Protein AF-A0A510IWL0-F1 (afdb_monomer)

Sequence (111 aa):
MALNATSLQVLNEPGRPASRKSYAYCFRGGPPGKEAIPYEYNASDHKNFVNDWFVGFKGTLNCDADPFFELLFEQTAVNPNHCNAHTRRKLEPIARAAQGGWTGKTGNAVL

Nearest PDB structures (foldseek):
  8omo-assembly1_A  TM=4.772E-01  e=6.348E-02  Homo sapiens
  8omq-assembly1_A  TM=5.693E-01  e=2.693E-01  Homo sapiens
  1ul7-assembly1_A  TM=3.060E-01  e=1.587E+00  Mus musculus
  7l20-assembly1_w  TM=3.078E-01  e=6.735E+00  Homo sapiens

Radius of gyration: 16.97 Å; Cα contacts (8 Å, |Δi|>4): 141; chains: 1; bounding box: 44×43×39 Å

Solvent-ac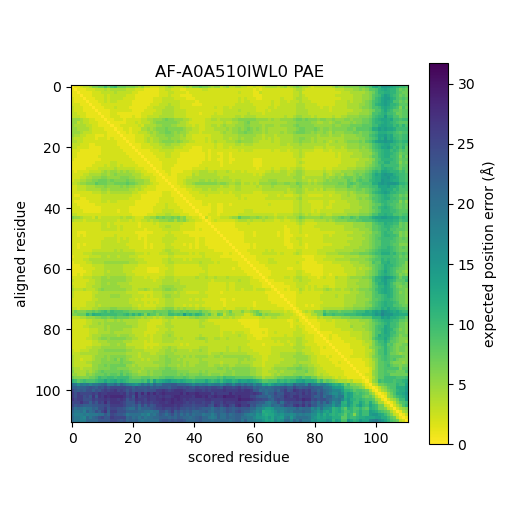cessible surface area (backbone atoms only — not comparable to full-atom values): 6646 Å² total; per-residue (Å²): 73,36,45,49,80,42,81,38,73,47,78,84,43,90,97,49,65,46,87,50,66,26,38,39,36,42,38,40,38,68,58,93,95,55,65,46,73,56,73,49,76,44,74,69,62,64,56,60,51,54,38,58,72,48,66,89,56,74,46,55,37,36,23,69,50,53,74,75,51,49,74,47,52,72,38,88,47,37,41,86,38,70,36,64,69,56,46,44,67,56,46,49,60,51,55,60,63,41,73,82,50,86,79,86,73,84,74,92,68,81,88

Mean predicted aligned error: 5.71 Å

Secondary structure (DSSP, 8-state):
-EEEEEEEE-TTBTTB-TTSEEEEEEEEB-STT--B--EEEESS-HHHHHHHHTTT--EEEEE---GGGHHHHTSTTEEEEE-HHHHHHHHHHHHHHHTT---SPPP----

Foldseek 3Di:
DEKEKDWDQDCDDPPDHSVQIWIKMWDWDDDPPGIDTDIDTGRDDQLVVVLVVCVPPADEYEYAPPCSPVSNVVPVRYHYDHHVVNLCVQCVVVVVVCVVPCPVDDDDDDD

pLDDT: mean 89.52, std 12.25, range [49.38, 98.0]

Structure (mmCIF, N/CA/C/O backbone):
data_AF-A0A510IWL0-F1
#
_entry.id   AF-A0A510IWL0-F1
#
loop_
_atom_site.group_PDB
_atom_site.id
_atom_site.type_symbol
_atom_site.label_atom_id
_atom_site.label_alt_id
_atom_site.label_comp_id
_atom_site.label_asym_id
_atom_site.label_entity_id
_atom_site.label_seq_id
_atom_site.pdbx_PDB_ins_code
_atom_site.Cartn_x
_atom_site.Cartn_y
_atom_site.Cartn_z
_atom_site.occupancy
_atom_site.B_iso_or_equiv
_atom_site.auth_seq_id
_atom_site.auth_comp_id
_atom_site.auth_asym_id
_atom_site.auth_atom_id
_atom_site.pdbx_PDB_model_num
ATOM 1 N N . MET A 1 1 ? -3.507 4.591 10.647 1.00 93.12 1 MET A N 1
ATOM 2 C CA . MET A 1 1 ? -2.955 3.302 10.169 1.00 93.12 1 MET A CA 1
ATOM 3 C C . MET A 1 1 ? -1.775 3.571 9.244 1.00 93.12 1 MET A C 1
ATOM 5 O O . MET A 1 1 ? -1.660 4.701 8.786 1.00 93.12 1 MET A O 1
ATOM 9 N N . ALA A 1 2 ? -0.900 2.602 8.975 1.00 96.44 2 ALA A N 1
ATOM 10 C CA . ALA A 1 2 ? 0.177 2.738 7.993 1.00 96.44 2 ALA A CA 1
ATOM 11 C C . ALA A 1 2 ? 0.178 1.583 6.983 1.00 96.44 2 ALA A C 1
ATOM 13 O O . ALA A 1 2 ? -0.174 0.461 7.344 1.00 96.44 2 ALA A O 1
ATOM 14 N N . LEU A 1 3 ? 0.598 1.873 5.752 1.00 96.69 3 LEU A N 1
ATOM 15 C CA . LEU A 1 3 ? 0.763 0.915 4.660 1.00 96.69 3 LEU A CA 1
ATOM 16 C C . LEU A 1 3 ? 2.100 1.160 3.960 1.00 96.69 3 LEU A C 1
ATOM 18 O O . LEU A 1 3 ? 2.405 2.286 3.569 1.00 96.69 3 LEU A O 1
ATOM 22 N N . ASN A 1 4 ? 2.874 0.098 3.765 1.00 96.81 4 ASN A N 1
ATOM 23 C CA . ASN A 1 4 ? 4.054 0.104 2.910 1.00 96.81 4 ASN A CA 1
ATOM 24 C C . ASN A 1 4 ? 3.945 -1.015 1.873 1.00 96.81 4 ASN A C 1
ATOM 26 O O . ASN A 1 4 ? 3.719 -2.171 2.230 1.00 96.81 4 ASN A O 1
ATOM 30 N N . ALA A 1 5 ? 4.148 -0.669 0.607 1.00 95.56 5 ALA A N 1
ATOM 31 C CA . ALA A 1 5 ? 4.093 -1.595 -0.511 1.00 95.56 5 ALA A CA 1
ATOM 32 C C . ALA A 1 5 ? 5.510 -1.885 -1.025 1.00 95.56 5 ALA A C 1
ATOM 34 O O . ALA A 1 5 ? 6.304 -0.969 -1.237 1.00 95.56 5 ALA A O 1
ATOM 35 N N . THR A 1 6 ? 5.825 -3.159 -1.241 1.00 95.25 6 THR A N 1
ATOM 36 C CA . THR A 1 6 ? 7.114 -3.603 -1.779 1.00 95.25 6 THR A CA 1
ATOM 37 C C . THR A 1 6 ? 6.860 -4.432 -3.027 1.00 95.25 6 THR A C 1
ATOM 39 O O . THR A 1 6 ? 6.168 -5.448 -2.963 1.00 95.25 6 THR A O 1
ATOM 42 N N . SER A 1 7 ? 7.431 -4.021 -4.160 1.00 95.50 7 SER A N 1
ATOM 43 C CA . SER A 1 7 ? 7.365 -4.830 -5.378 1.00 95.50 7 SER A CA 1
ATOM 44 C C . SER A 1 7 ? 8.311 -6.030 -5.288 1.00 95.50 7 SER A C 1
ATOM 46 O O . SER A 1 7 ? 9.422 -5.941 -4.766 1.00 95.50 7 SER A O 1
ATOM 48 N N . LEU A 1 8 ? 7.861 -7.162 -5.813 1.00 96.56 8 LEU A N 1
ATOM 49 C CA . LEU A 1 8 ? 8.566 -8.433 -5.849 1.00 96.56 8 LEU A CA 1
ATOM 50 C C . LEU A 1 8 ? 8.635 -8.937 -7.287 1.00 96.56 8 LEU A C 1
ATOM 52 O O . LEU A 1 8 ? 7.719 -8.736 -8.086 1.00 96.56 8 LEU A O 1
ATOM 56 N N . GLN A 1 9 ? 9.728 -9.622 -7.610 1.00 96.94 9 GLN A N 1
ATOM 57 C CA . GLN A 1 9 ? 9.811 -10.462 -8.795 1.00 96.94 9 GLN A CA 1
ATOM 58 C C . GLN A 1 9 ? 9.694 -11.914 -8.353 1.00 96.94 9 GLN A C 1
ATOM 60 O O . GLN A 1 9 ? 10.606 -12.445 -7.723 1.00 96.94 9 GLN A O 1
ATOM 65 N N . VAL A 1 10 ? 8.571 -12.545 -8.674 1.00 96.88 10 VAL A N 1
ATOM 66 C CA . VAL A 1 10 ? 8.339 -13.949 -8.343 1.00 96.88 10 VAL A CA 1
ATOM 67 C C . VAL A 1 10 ? 8.710 -14.787 -9.559 1.00 96.88 10 VAL A C 1
ATOM 69 O O . VAL A 1 10 ? 8.145 -14.616 -10.635 1.00 96.88 10 VAL A O 1
ATOM 72 N N . LEU A 1 11 ? 9.703 -15.666 -9.406 1.00 97.62 11 LEU A N 1
ATOM 73 C CA . LEU A 1 11 ? 10.264 -16.418 -10.535 1.00 97.62 11 LEU A CA 1
ATOM 74 C C . LEU A 1 11 ? 9.347 -17.542 -11.035 1.00 97.62 11 LEU A C 1
ATOM 76 O O . LEU A 1 11 ? 9.411 -17.888 -12.210 1.00 97.62 11 LEU A O 1
ATOM 80 N N . ASN A 1 12 ? 8.512 -18.106 -10.159 1.00 96.00 12 ASN A N 1
ATOM 81 C CA . ASN A 1 12 ? 7.655 -19.251 -10.469 1.00 96.00 12 ASN A CA 1
ATOM 82 C C . ASN A 1 12 ? 6.227 -19.039 -9.948 1.00 96.00 12 ASN A C 1
ATOM 84 O O . ASN A 1 12 ? 5.755 -19.744 -9.059 1.00 96.00 12 ASN A O 1
ATOM 88 N N . GLU A 1 13 ? 5.567 -18.005 -10.459 1.00 96.31 13 GLU A N 1
ATOM 89 C CA . GLU A 1 13 ? 4.182 -17.703 -10.112 1.00 96.31 13 GLU A CA 1
ATOM 90 C C . GLU A 1 13 ? 3.222 -18.453 -11.061 1.00 96.31 13 GLU A C 1
ATOM 92 O O . GLU A 1 13 ? 3.387 -18.363 -12.283 1.00 96.31 13 GLU A O 1
ATOM 97 N N . PRO A 1 14 ? 2.230 -19.211 -10.553 1.00 94.94 14 PRO A N 1
ATOM 98 C CA . PRO A 1 14 ? 1.346 -20.005 -11.403 1.00 94.94 14 PRO A CA 1
ATOM 99 C C . PRO A 1 14 ? 0.636 -19.163 -12.470 1.00 94.94 14 PRO A C 1
ATOM 101 O O . PRO A 1 14 ? -0.035 -18.181 -12.163 1.00 94.94 14 PRO A O 1
ATOM 104 N N . GLY A 1 15 ? 0.778 -19.558 -13.738 1.00 94.88 15 GLY A N 1
ATOM 105 C CA . GLY A 1 15 ? 0.109 -18.899 -14.864 1.00 94.88 15 GLY A CA 1
ATOM 106 C C . GLY A 1 15 ? 0.595 -17.477 -15.173 1.00 94.88 15 GLY A C 1
ATOM 107 O O . GLY A 1 15 ? -0.069 -16.771 -15.933 1.00 94.88 15 GLY A O 1
ATOM 108 N N . ARG A 1 16 ? 1.731 -17.031 -14.614 1.00 95.75 16 ARG A N 1
ATOM 109 C CA . ARG A 1 16 ? 2.191 -15.642 -14.747 1.00 95.75 16 ARG A CA 1
ATOM 110 C C . ARG A 1 16 ? 3.707 -15.566 -15.004 1.00 95.75 16 ARG A C 1
ATOM 112 O O . ARG A 1 16 ? 4.481 -16.236 -14.328 1.00 95.75 16 ARG A O 1
ATOM 119 N N . PRO A 1 17 ? 4.170 -14.780 -15.999 1.00 96.06 17 PRO A N 1
ATOM 120 C CA . PRO A 1 17 ? 5.590 -14.729 -16.340 1.00 96.06 17 PRO A CA 1
ATOM 121 C C . PRO A 1 17 ? 6.400 -13.966 -15.286 1.00 96.06 17 PRO A C 1
ATOM 123 O O . PRO A 1 17 ? 5.965 -12.923 -14.797 1.00 96.06 17 PRO A O 1
ATOM 126 N N . ALA A 1 18 ? 7.635 -14.416 -15.041 1.00 96.44 18 ALA A N 1
ATOM 127 C CA . ALA A 1 18 ? 8.557 -13.839 -14.056 1.00 96.44 18 ALA A CA 1
ATOM 128 C C . ALA A 1 18 ? 8.963 -12.375 -14.321 1.00 96.44 18 ALA A C 1
ATOM 130 O O . ALA A 1 18 ? 9.607 -11.752 -13.482 1.00 96.44 18 ALA A O 1
ATOM 131 N N . SER A 1 19 ? 8.645 -11.818 -15.493 1.00 95.56 19 SER A N 1
ATOM 132 C CA . SER A 1 19 ? 8.863 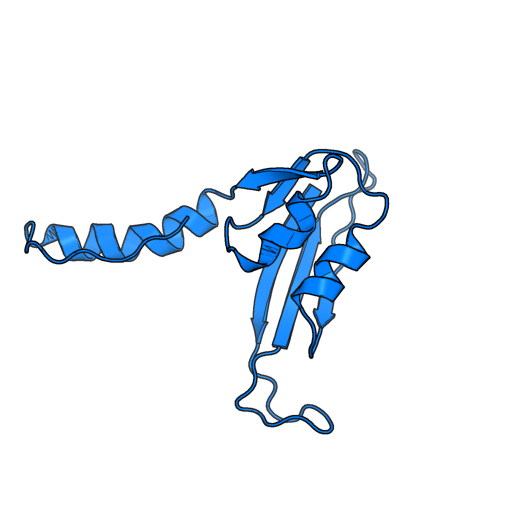-10.401 -15.803 1.00 95.56 19 SER A CA 1
ATOM 133 C C . SER A 1 19 ? 7.820 -9.483 -15.159 1.00 95.56 19 SER A C 1
ATOM 135 O O . SER A 1 19 ? 8.086 -8.293 -14.983 1.00 95.56 19 SER A O 1
ATOM 137 N N . ARG A 1 20 ? 6.643 -10.008 -14.790 1.00 95.62 20 ARG A N 1
ATOM 138 C CA . ARG A 1 20 ? 5.610 -9.228 -14.105 1.00 95.62 20 ARG A CA 1
ATOM 139 C C . ARG A 1 20 ? 5.955 -9.064 -12.627 1.00 95.62 20 ARG A C 1
ATOM 141 O O . ARG A 1 20 ? 6.427 -9.987 -11.972 1.00 95.62 20 ARG A O 1
ATOM 148 N N . LYS A 1 21 ? 5.708 -7.863 -12.105 1.00 96.06 21 LYS A N 1
ATOM 149 C CA . LYS A 1 21 ? 5.912 -7.542 -10.689 1.00 96.06 21 LYS A CA 1
ATOM 150 C C . LYS A 1 21 ? 4.678 -7.909 -9.879 1.00 96.06 21 LYS A C 1
ATOM 152 O O . LYS A 1 21 ? 3.562 -7.695 -10.339 1.00 96.06 21 LYS A O 1
ATOM 157 N N . SER A 1 22 ? 4.894 -8.454 -8.696 1.00 96.94 22 SER A N 1
ATOM 158 C CA . SER A 1 22 ? 3.870 -8.709 -7.675 1.00 96.94 22 SER A CA 1
ATOM 159 C C . SER A 1 22 ? 4.133 -7.785 -6.495 1.00 96.94 22 SER A C 1
ATOM 161 O O . SER A 1 22 ? 5.191 -7.158 -6.440 1.00 96.94 22 SER A O 1
ATOM 163 N N . TYR A 1 23 ? 3.198 -7.668 -5.560 1.00 97.56 23 TYR A N 1
ATOM 164 C CA . TYR A 1 23 ? 3.356 -6.772 -4.419 1.00 97.56 23 TYR A CA 1
ATOM 165 C C . TYR A 1 23 ? 3.165 -7.531 -3.110 1.00 97.56 23 TYR A C 1
ATOM 167 O O . TYR A 1 23 ? 2.271 -8.367 -2.985 1.00 97.56 23 TYR A O 1
ATOM 175 N N . ALA A 1 24 ? 4.017 -7.220 -2.137 1.00 97.88 24 ALA A N 1
ATOM 176 C CA . ALA A 1 24 ? 3.784 -7.524 -0.736 1.00 97.88 24 ALA A CA 1
ATOM 177 C C . ALA A 1 24 ? 3.471 -6.223 0.003 1.00 97.88 24 ALA A C 1
ATOM 179 O O . ALA A 1 24 ? 4.177 -5.220 -0.146 1.00 97.88 24 ALA A O 1
ATOM 180 N N . TYR A 1 25 ? 2.420 -6.252 0.806 1.00 97.88 25 TYR A N 1
ATOM 181 C CA . TYR A 1 25 ? 1.939 -5.125 1.584 1.00 97.88 25 TYR A CA 1
ATOM 182 C C . TYR A 1 25 ? 2.151 -5.413 3.059 1.00 97.88 25 TYR A C 1
ATOM 184 O O . TYR A 1 25 ? 1.776 -6.470 3.554 1.00 97.88 25 TYR A O 1
ATOM 192 N N . CYS A 1 26 ? 2.752 -4.459 3.757 1.00 98.00 26 CYS A N 1
ATOM 193 C CA . CYS A 1 26 ? 2.808 -4.442 5.209 1.00 98.00 26 CYS A CA 1
ATOM 194 C C . CYS A 1 26 ? 1.834 -3.374 5.689 1.00 98.00 26 CYS A C 1
ATOM 196 O O . CYS A 1 26 ? 2.028 -2.186 5.405 1.00 98.00 26 CYS A O 1
ATOM 198 N N . PHE A 1 27 ? 0.800 -3.798 6.408 1.00 97.19 27 PHE A N 1
ATOM 199 C CA . PHE A 1 27 ? -0.101 -2.884 7.093 1.00 97.19 27 PHE A CA 1
ATOM 200 C C . PHE A 1 27 ? 0.267 -2.853 8.566 1.00 97.19 27 PHE A C 1
ATOM 202 O O . PHE A 1 27 ? 0.664 -3.859 9.142 1.00 97.19 27 PHE A O 1
ATOM 209 N N . ARG A 1 28 ? 0.115 -1.698 9.203 1.00 96.31 28 ARG A N 1
ATOM 210 C CA . ARG A 1 28 ? 0.242 -1.563 10.653 1.00 96.31 28 ARG A CA 1
ATOM 211 C C . ARG A 1 28 ? -0.916 -0.741 11.182 1.00 96.31 28 ARG A C 1
ATOM 213 O O . ARG A 1 28 ? -1.061 0.434 10.834 1.00 96.31 28 ARG A O 1
ATOM 220 N N . GLY A 1 29 ? -1.715 -1.350 12.045 1.00 94.81 29 GLY A N 1
ATOM 221 C CA . GLY A 1 29 ? -2.933 -0.757 12.587 1.00 94.81 29 GLY A CA 1
ATOM 222 C C . GLY A 1 29 ? -3.372 -1.428 13.877 1.00 94.81 29 GLY A C 1
ATOM 223 O O . GLY A 1 29 ? -2.580 -2.117 14.508 1.00 94.81 29 GLY A O 1
ATOM 224 N N . GLY A 1 30 ? -4.634 -1.226 14.246 1.00 92.69 30 GLY A N 1
ATOM 225 C CA . GLY A 1 30 ? -5.203 -1.680 15.516 1.00 92.69 30 GLY A CA 1
ATOM 226 C C . GLY A 1 30 ? -5.253 -0.566 16.571 1.00 92.69 30 GLY A C 1
ATOM 227 O O . GLY A 1 30 ? -4.552 0.442 16.440 1.00 92.69 30 GLY A O 1
ATOM 228 N N . PRO A 1 31 ? -6.128 -0.695 17.583 1.00 92.50 31 PRO A N 1
ATOM 229 C CA . PRO A 1 31 ? -6.199 0.263 18.677 1.00 92.50 31 PRO A CA 1
ATOM 230 C C . PRO A 1 31 ? -4.964 0.147 19.590 1.00 92.50 31 PRO A C 1
ATOM 232 O O . PRO A 1 31 ? -4.282 -0.881 19.557 1.00 92.50 31 PRO A O 1
ATOM 235 N N . PRO A 1 32 ? -4.685 1.167 20.424 1.00 92.56 32 PRO A N 1
ATOM 236 C CA . PRO A 1 32 ? -3.551 1.146 21.344 1.00 92.56 32 PRO A CA 1
ATOM 237 C C . PRO A 1 32 ? -3.508 -0.130 22.195 1.00 92.56 32 PRO A C 1
ATOM 239 O O . PRO A 1 32 ? -4.505 -0.497 22.820 1.00 92.56 32 PRO A O 1
ATOM 242 N N . GLY A 1 33 ? -2.362 -0.811 22.203 1.00 96.00 33 GLY A N 1
ATOM 243 C CA . GLY A 1 33 ? -2.155 -2.065 22.935 1.00 96.00 33 GLY A CA 1
ATOM 244 C C . GLY A 1 33 ? -2.763 -3.312 22.278 1.00 96.00 33 GLY A C 1
ATOM 245 O O . GLY A 1 33 ? -2.719 -4.392 22.868 1.00 96.00 33 GLY A O 1
ATOM 246 N N . LYS A 1 34 ? -3.349 -3.186 21.082 1.00 96.25 34 LYS A N 1
ATOM 247 C CA . LYS A 1 34 ? -3.826 -4.302 20.245 1.00 96.25 34 LYS A CA 1
ATOM 248 C C . LYS A 1 34 ? -3.396 -4.110 18.793 1.00 96.25 34 LYS A C 1
ATOM 250 O O . LYS A 1 34 ? -4.162 -4.367 17.861 1.00 96.25 34 LYS A O 1
ATOM 255 N N . GLU A 1 35 ? -2.193 -3.588 18.602 1.00 95.75 35 GLU A N 1
ATOM 256 C CA . GLU A 1 35 ? -1.641 -3.354 17.282 1.00 95.75 35 GLU A CA 1
ATOM 257 C C . GLU A 1 35 ? -1.369 -4.680 16.561 1.00 95.75 35 GLU A C 1
ATOM 259 O O . GLU A 1 35 ? -0.860 -5.637 17.143 1.00 95.75 35 GLU A O 1
ATOM 264 N N . ALA A 1 36 ? -1.668 -4.716 15.266 1.00 97.06 36 ALA A N 1
ATOM 265 C CA . ALA A 1 36 ? -1.374 -5.835 14.383 1.00 97.06 36 ALA A CA 1
ATOM 266 C C . ALA A 1 36 ? -0.547 -5.363 13.185 1.00 97.06 36 ALA A C 1
ATOM 268 O O . ALA A 1 36 ? -0.668 -4.217 12.732 1.00 97.06 36 ALA A O 1
ATOM 269 N N . ILE A 1 37 ? 0.288 -6.271 12.675 1.00 97.75 37 ILE A N 1
ATOM 270 C CA . ILE A 1 37 ? 1.114 -6.050 11.487 1.00 97.75 37 ILE A CA 1
ATOM 271 C C . ILE A 1 37 ? 0.853 -7.179 10.480 1.00 97.75 37 ILE A C 1
ATOM 273 O O . ILE A 1 37 ? 1.662 -8.105 10.383 1.00 97.75 37 ILE A O 1
ATOM 277 N N . PRO A 1 38 ? -0.303 -7.184 9.792 1.00 97.44 38 PRO A N 1
ATOM 278 C CA . PRO A 1 38 ? -0.560 -8.180 8.769 1.00 97.44 38 PRO A CA 1
ATOM 279 C C . PRO A 1 38 ? 0.294 -7.907 7.528 1.00 97.44 38 PRO A C 1
ATOM 281 O O . PRO A 1 38 ? 0.524 -6.759 7.127 1.00 97.44 38 PRO A O 1
ATOM 284 N N . TYR A 1 39 ? 0.741 -9.002 6.923 1.00 97.81 39 TYR A N 1
ATOM 285 C CA . TYR A 1 39 ? 1.407 -9.011 5.634 1.00 97.81 39 TYR A CA 1
ATOM 286 C C . TYR A 1 39 ? 0.488 -9.680 4.631 1.00 97.81 39 TYR A C 1
ATOM 288 O O . TYR A 1 39 ? 0.079 -10.817 4.844 1.00 97.81 39 TYR A O 1
ATOM 296 N N . GLU A 1 40 ? 0.215 -8.990 3.533 1.00 97.88 40 GLU A N 1
ATOM 297 C CA . GLU A 1 40 ? -0.564 -9.543 2.433 1.00 97.88 40 GLU A CA 1
ATOM 298 C C . GLU A 1 40 ? 0.271 -9.584 1.168 1.00 97.88 40 GLU A C 1
ATOM 300 O O . GLU A 1 40 ? 1.109 -8.715 0.916 1.00 97.88 40 GLU A O 1
ATOM 305 N N . TYR A 1 41 ? 0.009 -10.586 0.344 1.00 97.25 41 TYR A N 1
ATOM 306 C CA . TYR A 1 41 ? 0.608 -10.714 -0.970 1.00 97.25 41 TYR A CA 1
ATOM 307 C C . TYR A 1 41 ? -0.483 -10.644 -2.028 1.00 97.25 41 TYR A C 1
ATOM 309 O O . TYR A 1 41 ? -1.531 -11.276 -1.913 1.00 97.25 41 TYR A O 1
ATOM 317 N N . ASN A 1 42 ? -0.204 -9.906 -3.093 1.00 97.00 42 ASN A N 1
ATOM 318 C CA . ASN A 1 42 ? -1.073 -9.844 -4.246 1.00 97.00 42 ASN A CA 1
ATOM 319 C C . ASN A 1 42 ? -0.232 -9.981 -5.519 1.00 97.00 42 ASN A C 1
ATOM 321 O O . ASN A 1 42 ? 0.665 -9.182 -5.809 1.00 97.00 42 ASN A O 1
ATOM 325 N N . ALA A 1 43 ? -0.546 -11.023 -6.282 1.00 96.31 43 ALA A N 1
ATOM 326 C CA . ALA A 1 43 ? 0.032 -11.278 -7.590 1.00 96.31 43 ALA A CA 1
ATOM 327 C C . ALA A 1 43 ? -0.460 -10.265 -8.633 1.00 96.31 43 ALA A C 1
ATOM 329 O O . ALA A 1 43 ? 0.282 -9.874 -9.527 1.00 96.31 43 ALA A O 1
ATOM 330 N N . SER A 1 44 ? -1.713 -9.825 -8.553 1.00 92.06 44 SER A N 1
ATOM 331 C CA . SER A 1 44 ? -2.365 -9.059 -9.616 1.00 92.06 44 SER A CA 1
ATOM 332 C C . SER A 1 44 ? -3.541 -8.233 -9.116 1.00 92.06 44 SER A C 1
ATOM 334 O O . SER A 1 44 ? -4.211 -8.620 -8.166 1.00 92.06 44 SER A O 1
ATOM 336 N N . ASP A 1 45 ? -3.858 -7.178 -9.867 1.00 93.12 45 ASP A N 1
ATOM 337 C CA . ASP A 1 45 ? -4.946 -6.242 -9.562 1.00 93.12 45 ASP A CA 1
ATOM 338 C C . ASP A 1 45 ? -4.726 -5.449 -8.264 1.00 93.12 45 ASP A C 1
ATOM 340 O O . ASP A 1 45 ? -5.566 -5.340 -7.376 1.00 93.12 45 ASP A O 1
ATOM 344 N N . HIS A 1 46 ? -3.524 -4.887 -8.162 1.00 93.94 46 HIS A N 1
ATOM 345 C CA . HIS A 1 46 ? -3.026 -4.191 -6.983 1.00 93.94 46 HIS A CA 1
ATOM 346 C C . HIS A 1 46 ? -3.924 -3.023 -6.534 1.00 93.94 46 HIS A C 1
ATOM 348 O O . HIS A 1 46 ? -4.115 -2.832 -5.335 1.00 93.94 46 HIS A O 1
ATOM 354 N N . LYS A 1 47 ? -4.463 -2.234 -7.480 1.00 93.88 47 LYS A N 1
ATOM 355 C CA . LYS A 1 47 ? -5.237 -1.020 -7.163 1.00 93.88 47 LYS A CA 1
ATOM 356 C C . LYS A 1 47 ? -6.539 -1.384 -6.455 1.00 93.88 47 LYS A C 1
ATOM 358 O O . LYS A 1 47 ? -6.802 -0.869 -5.370 1.00 93.88 47 LYS A O 1
ATOM 363 N N . ASN A 1 48 ? -7.298 -2.313 -7.037 1.00 95.44 48 ASN A N 1
ATOM 364 C CA . ASN A 1 48 ? -8.540 -2.800 -6.447 1.00 95.44 48 ASN A CA 1
ATOM 365 C C . ASN A 1 48 ? -8.266 -3.562 -5.153 1.00 95.44 48 ASN A C 1
ATOM 367 O O . ASN A 1 48 ? -8.930 -3.308 -4.160 1.00 95.44 48 ASN A O 1
ATOM 371 N N . PHE A 1 49 ? -7.225 -4.401 -5.115 1.00 96.81 49 PHE A N 1
ATOM 372 C CA . PHE A 1 49 ? -6.843 -5.116 -3.897 1.00 96.81 49 PHE A CA 1
ATOM 373 C C . PHE A 1 49 ? -6.652 -4.175 -2.700 1.00 96.81 49 PHE A C 1
ATOM 375 O O . PHE A 1 49 ? -7.199 -4.421 -1.627 1.00 96.81 49 PHE A O 1
ATOM 382 N N . VAL A 1 50 ? -5.891 -3.088 -2.873 1.00 95.81 50 VAL A N 1
ATOM 383 C CA . VAL A 1 50 ? -5.687 -2.118 -1.791 1.00 95.81 50 VAL A CA 1
ATOM 384 C C . VAL A 1 50 ? -6.983 -1.378 -1.471 1.00 95.81 50 VAL A C 1
ATOM 386 O O . VAL A 1 50 ? -7.303 -1.230 -0.299 1.00 95.81 50 VAL A O 1
ATOM 389 N N . ASN A 1 51 ? -7.745 -0.940 -2.473 1.00 94.81 51 ASN A N 1
ATOM 390 C CA . ASN A 1 51 ? -9.039 -0.296 -2.244 1.00 94.81 51 ASN A CA 1
ATOM 391 C C . ASN A 1 51 ? -9.982 -1.175 -1.398 1.00 94.81 51 ASN A C 1
ATOM 393 O O . ASN A 1 51 ? -10.551 -0.708 -0.411 1.00 94.81 51 ASN A O 1
ATOM 397 N N . ASP A 1 52 ? -10.081 -2.455 -1.748 1.00 95.38 52 ASP A N 1
ATOM 398 C CA . ASP A 1 52 ? -10.973 -3.424 -1.116 1.00 95.38 52 ASP A CA 1
ATOM 399 C C . ASP A 1 52 ? -10.519 -3.781 0.300 1.00 95.38 52 ASP A C 1
ATOM 401 O O . ASP A 1 52 ? -11.345 -3.895 1.206 1.00 95.38 52 ASP A O 1
ATOM 405 N N . TRP A 1 53 ? -9.203 -3.881 0.528 1.00 95.56 53 TRP A N 1
ATOM 406 C CA . TRP A 1 53 ? -8.637 -4.116 1.859 1.00 95.56 53 TRP A CA 1
ATOM 407 C C . TRP A 1 53 ? -9.092 -3.048 2.866 1.00 95.56 53 TRP A C 1
ATOM 409 O O . TRP A 1 53 ? -9.311 -3.338 4.041 1.00 95.56 53 TRP A O 1
ATOM 419 N N . PHE A 1 54 ? -9.255 -1.804 2.407 1.00 94.75 54 PHE A N 1
ATOM 420 C CA . PHE A 1 54 ? -9.634 -0.660 3.236 1.00 94.75 54 PHE A CA 1
ATOM 421 C C . PHE A 1 54 ? -11.142 -0.415 3.337 1.00 94.75 54 PHE A C 1
ATOM 423 O O . PHE A 1 54 ? -11.547 0.560 3.976 1.00 94.75 54 PHE A O 1
ATOM 430 N N . VAL A 1 55 ? -11.992 -1.271 2.764 1.00 94.12 55 VAL A N 1
ATOM 431 C CA . VAL A 1 55 ? -13.448 -1.111 2.869 1.00 94.12 55 VAL A CA 1
ATOM 432 C C . VAL A 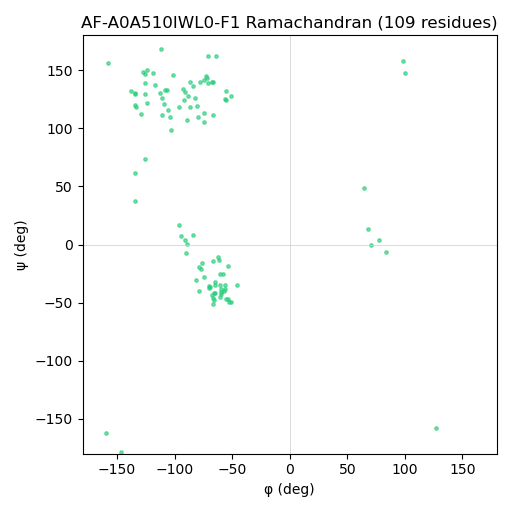1 55 ? -13.873 -1.026 4.339 1.00 94.12 55 VAL A C 1
ATOM 434 O O . VAL A 1 55 ? -13.582 -1.893 5.160 1.00 94.12 55 VAL A O 1
ATOM 437 N N . GLY A 1 56 ? -14.571 0.061 4.679 1.00 93.56 56 GLY A N 1
ATOM 438 C CA . GLY A 1 56 ? -15.048 0.335 6.036 1.00 93.56 56 GLY A CA 1
ATOM 439 C C . GLY A 1 56 ? -14.026 0.999 6.967 1.00 93.56 56 GLY A C 1
ATOM 440 O O . GLY A 1 56 ? -14.407 1.425 8.061 1.00 93.56 56 GLY A O 1
ATOM 441 N N . PHE A 1 57 ? -12.764 1.155 6.553 1.00 94.12 57 PHE A N 1
ATOM 442 C CA . PHE A 1 57 ? -11.784 1.942 7.299 1.00 94.12 57 PHE A CA 1
ATOM 443 C C . PHE A 1 57 ? -12.165 3.429 7.297 1.00 94.12 57 PHE A C 1
ATOM 445 O O . PHE A 1 57 ? -12.596 3.983 6.287 1.00 94.12 57 PHE A O 1
ATOM 452 N N . LYS A 1 58 ? -11.983 4.093 8.444 1.00 95.12 58 LYS A N 1
ATOM 453 C CA . LYS A 1 58 ? -12.167 5.541 8.590 1.00 95.12 58 LYS A CA 1
ATOM 454 C C . LYS A 1 58 ? -11.002 6.137 9.366 1.00 95.12 58 LYS A C 1
ATOM 456 O O . LYS A 1 58 ? -10.683 5.666 10.458 1.00 95.12 58 LYS A O 1
ATOM 461 N N . GLY A 1 59 ? -10.405 7.195 8.833 1.00 94.62 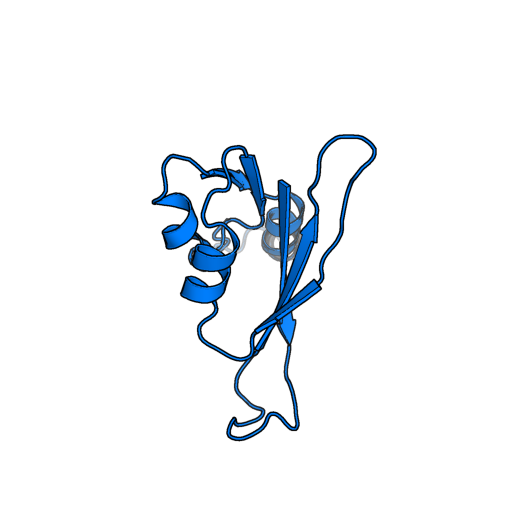59 GLY A N 1
ATOM 462 C CA . GLY A 1 59 ? -9.337 7.942 9.488 1.00 94.62 59 GLY A CA 1
ATOM 463 C C . GLY A 1 59 ? -8.099 8.096 8.617 1.00 94.62 59 GLY A C 1
ATOM 464 O O . GLY A 1 59 ? -8.162 8.030 7.395 1.00 94.62 59 GLY A O 1
ATOM 465 N N . THR A 1 60 ? -6.959 8.343 9.257 1.00 95.69 60 THR A N 1
ATOM 466 C CA . THR A 1 60 ? -5.727 8.706 8.550 1.00 95.69 60 THR A CA 1
ATOM 467 C C . THR A 1 60 ? -4.880 7.488 8.193 1.00 95.69 60 THR A C 1
ATOM 469 O O . THR A 1 60 ? -4.569 6.649 9.053 1.00 95.69 60 THR A O 1
ATOM 472 N N . LEU A 1 61 ? -4.451 7.424 6.934 1.00 96.31 61 LEU A N 1
ATOM 473 C CA . LEU A 1 61 ? -3.520 6.434 6.411 1.00 96.31 61 LEU A CA 1
ATOM 474 C C . LEU A 1 61 ? -2.162 7.073 6.112 1.00 96.31 61 LEU A C 1
ATOM 476 O O . LEU A 1 61 ? -2.060 7.965 5.281 1.00 96.31 61 LEU A O 1
ATOM 480 N N . ASN A 1 62 ? -1.110 6.575 6.761 1.00 96.31 62 ASN A N 1
ATOM 481 C CA . ASN A 1 62 ? 0.269 6.909 6.432 1.00 96.31 62 ASN A CA 1
ATOM 482 C C . ASN A 1 62 ? 0.836 5.954 5.365 1.00 96.31 62 ASN A C 1
ATOM 484 O O . ASN A 1 62 ? 1.137 4.803 5.693 1.00 96.31 62 ASN A O 1
ATOM 488 N N . CYS A 1 63 ? 1.012 6.416 4.127 1.00 95.25 63 CYS A N 1
ATOM 489 C CA . CYS A 1 63 ? 1.552 5.621 3.012 1.00 95.25 63 CYS A CA 1
ATOM 490 C C . CYS A 1 63 ? 2.382 6.479 2.038 1.00 95.25 63 CYS A C 1
ATOM 492 O O . CYS A 1 63 ? 2.600 7.665 2.284 1.00 95.25 63 CYS A O 1
ATOM 494 N N . ASP A 1 64 ? 2.904 5.881 0.964 1.00 92.38 64 ASP A N 1
ATOM 495 C CA . ASP A 1 64 ? 3.511 6.644 -0.140 1.00 92.38 64 ASP A CA 1
ATOM 496 C C . ASP A 1 64 ? 2.448 7.529 -0.831 1.00 92.38 64 ASP A C 1
ATOM 498 O O . ASP A 1 64 ? 1.248 7.306 -0.669 1.00 92.38 64 ASP A O 1
ATOM 502 N N . ALA A 1 65 ? 2.882 8.535 -1.582 1.00 91.56 65 ALA A N 1
ATOM 503 C CA . ALA A 1 65 ? 2.038 9.405 -2.400 1.00 91.56 65 ALA A CA 1
ATOM 504 C C . ALA A 1 65 ? 1.972 8.946 -3.874 1.00 91.56 65 ALA A C 1
ATOM 506 O O . ALA A 1 65 ? 1.526 9.683 -4.746 1.00 91.56 65 ALA A O 1
ATOM 507 N N . ASP A 1 66 ? 2.354 7.694 -4.151 1.00 90.50 66 ASP A N 1
ATOM 508 C CA . ASP A 1 66 ? 2.239 7.104 -5.485 1.00 90.50 66 ASP A CA 1
ATOM 509 C C . ASP A 1 66 ? 0.786 7.187 -6.021 1.00 90.50 66 ASP A C 1
ATOM 511 O O . ASP A 1 66 ? -0.138 6.773 -5.305 1.00 90.50 66 ASP A O 1
ATOM 515 N N . PRO A 1 67 ? 0.565 7.642 -7.278 1.00 90.38 67 PRO A N 1
ATOM 516 C CA . PRO A 1 67 ? -0.756 7.694 -7.923 1.00 90.38 67 PRO A CA 1
ATOM 517 C C . PRO A 1 67 ? -1.519 6.363 -7.915 1.00 90.38 67 PRO A C 1
ATOM 519 O O . PRO A 1 67 ? -2.736 6.305 -8.077 1.00 90.38 67 PRO A O 1
ATOM 522 N N . PHE A 1 68 ? -0.811 5.256 -7.702 1.00 88.75 68 PHE A N 1
ATOM 523 C CA . PHE A 1 68 ? -1.386 3.960 -7.382 1.00 88.75 68 PHE A CA 1
ATOM 524 C C . PHE A 1 68 ? -2.492 4.008 -6.307 1.00 88.75 68 PHE A C 1
ATOM 526 O O . PHE A 1 68 ? -3.458 3.254 -6.424 1.00 88.75 68 PHE A O 1
ATOM 533 N N . PHE A 1 69 ? -2.381 4.890 -5.307 1.00 91.44 69 PHE A N 1
ATOM 534 C CA . PHE A 1 69 ? -3.337 5.012 -4.200 1.00 91.44 69 PHE A CA 1
ATOM 535 C C . PHE A 1 69 ? -4.501 5.983 -4.454 1.00 91.44 69 PHE A C 1
ATOM 537 O O . PHE A 1 69 ? -5.349 6.120 -3.577 1.00 91.44 69 PHE A O 1
ATOM 544 N N . GLU A 1 70 ? -4.591 6.642 -5.615 1.00 92.12 70 GLU A N 1
ATOM 545 C CA . GLU A 1 70 ? -5.636 7.649 -5.887 1.00 92.12 70 GLU A CA 1
ATOM 546 C C . GLU A 1 70 ? -7.053 7.112 -5.646 1.00 92.12 70 GLU A C 1
ATOM 548 O O . GLU A 1 70 ? -7.813 7.729 -4.905 1.00 92.12 70 GLU A O 1
ATOM 553 N N . LEU A 1 71 ? -7.360 5.912 -6.157 1.00 93.19 71 LEU A N 1
ATOM 554 C CA . LEU A 1 71 ? -8.666 5.259 -5.981 1.00 93.19 71 LEU A CA 1
ATOM 555 C C . LEU A 1 71 ? -9.052 5.092 -4.500 1.00 93.19 71 LEU A C 1
ATOM 557 O O . LEU A 1 71 ? -10.204 5.283 -4.126 1.00 93.19 71 LEU A O 1
ATOM 561 N N . LEU A 1 72 ? -8.084 4.768 -3.637 1.00 93.38 72 LEU A N 1
ATOM 562 C CA . LEU A 1 72 ? -8.323 4.618 -2.200 1.00 93.38 72 LEU A CA 1
ATOM 563 C C . LEU A 1 72 ? -8.729 5.952 -1.553 1.00 93.38 72 LEU A C 1
ATOM 565 O O . LEU A 1 72 ? -9.539 5.969 -0.628 1.00 93.38 72 LEU A O 1
ATOM 569 N N . PHE A 1 73 ? -8.167 7.060 -2.034 1.00 93.62 73 PHE A N 1
ATOM 570 C CA . PHE A 1 73 ? -8.404 8.398 -1.491 1.00 93.62 73 PHE A CA 1
ATOM 571 C C . PHE A 1 73 ? -9.581 9.134 -2.139 1.00 93.62 73 PHE A C 1
ATOM 573 O O . PHE A 1 73 ? -9.997 10.169 -1.623 1.00 93.62 73 PHE A O 1
ATOM 580 N N . GLU A 1 74 ? -10.182 8.589 -3.201 1.00 92.44 74 GLU A N 1
ATOM 581 C CA . GLU A 1 74 ? -11.510 9.022 -3.662 1.00 92.44 74 GLU A CA 1
ATOM 582 C C . GLU A 1 74 ? -12.579 8.795 -2.574 1.00 92.44 74 GLU A C 1
ATOM 584 O O . GLU A 1 74 ? -13.586 9.507 -2.508 1.00 92.44 74 GLU A O 1
ATOM 589 N N . GLN A 1 75 ? -12.343 7.843 -1.664 1.00 84.44 75 GLN A N 1
ATOM 590 C CA . GLN A 1 75 ? -13.178 7.629 -0.488 1.00 84.44 75 GLN A CA 1
ATOM 591 C C . GLN A 1 75 ? -12.928 8.725 0.562 1.00 84.44 75 GLN A C 1
ATOM 593 O O . GLN A 1 75 ? -11.895 8.748 1.229 1.00 84.44 75 GLN A O 1
ATOM 598 N N . THR A 1 76 ? -13.924 9.577 0.822 1.00 83.88 76 THR A N 1
ATOM 599 C CA . THR A 1 76 ? -13.828 10.685 1.803 1.00 83.88 76 THR A CA 1
ATOM 600 C C . THR A 1 76 ? -13.565 10.244 3.249 1.00 83.88 76 THR A C 1
ATOM 602 O O . THR A 1 76 ? -13.241 11.063 4.107 1.00 83.88 76 THR A O 1
ATOM 605 N N . ALA A 1 77 ? -13.713 8.952 3.545 1.00 93.62 77 ALA A N 1
ATOM 606 C CA . ALA A 1 77 ? -13.460 8.376 4.858 1.00 93.62 77 ALA A CA 1
ATOM 607 C C . ALA A 1 77 ? -11.968 8.139 5.158 1.00 93.62 77 ALA A C 1
ATOM 609 O O . ALA A 1 77 ? -11.610 7.986 6.332 1.00 93.62 77 ALA A O 1
ATOM 610 N N . VAL A 1 78 ? -11.108 8.096 4.134 1.00 95.81 78 VAL A N 1
ATOM 611 C CA . VAL A 1 78 ? -9.680 7.791 4.269 1.00 95.81 78 VAL A CA 1
ATOM 612 C C . VAL A 1 78 ? -8.861 9.045 3.981 1.00 95.81 78 VAL A C 1
ATOM 614 O O . VAL A 1 78 ? -8.768 9.502 2.849 1.00 95.81 78 VAL A O 1
ATOM 617 N N . ASN A 1 79 ? -8.223 9.593 5.012 1.00 95.25 79 ASN A N 1
ATOM 618 C CA . ASN A 1 79 ? -7.396 10.789 4.880 1.00 95.25 79 ASN A CA 1
ATOM 619 C C . ASN A 1 79 ? -5.934 10.400 4.602 1.00 95.25 79 ASN A C 1
ATOM 621 O O . ASN A 1 79 ? -5.345 9.675 5.416 1.00 95.25 79 ASN A O 1
ATOM 625 N N . PRO A 1 80 ? -5.311 10.886 3.517 1.00 94.69 80 PRO A N 1
ATOM 626 C CA . PRO A 1 80 ? -3.906 10.617 3.247 1.00 94.69 80 PRO A CA 1
ATOM 627 C C . PRO A 1 80 ? -2.983 11.368 4.217 1.00 94.69 80 PRO A C 1
ATOM 629 O O . PRO A 1 80 ? -3.182 12.540 4.529 1.00 94.69 80 PRO A O 1
ATOM 632 N N . ASN A 1 81 ? -1.929 10.691 4.667 1.00 95.69 81 ASN A N 1
ATOM 633 C CA . ASN A 1 81 ? -0.744 11.277 5.284 1.00 95.69 81 ASN A CA 1
ATOM 634 C C . ASN A 1 81 ? 0.488 10.712 4.568 1.00 95.69 81 ASN A C 1
ATOM 636 O O . ASN A 1 81 ? 0.768 9.517 4.645 1.00 95.69 81 ASN A O 1
ATOM 640 N N . HIS A 1 82 ? 1.214 11.542 3.831 1.00 94.69 82 HIS A N 1
ATOM 641 C CA . HIS A 1 82 ? 2.257 11.036 2.944 1.00 94.69 82 HIS A CA 1
ATOM 642 C C . HIS A 1 82 ? 3.580 10.799 3.680 1.00 94.69 82 HIS A C 1
ATOM 644 O O . HIS A 1 82 ? 4.033 11.591 4.508 1.00 94.69 82 HIS A O 1
ATOM 650 N N . CYS A 1 83 ? 4.217 9.669 3.384 1.00 94.75 83 CYS A N 1
ATOM 651 C CA . CYS A 1 83 ? 5.380 9.195 4.112 1.00 94.75 83 CYS A CA 1
ATOM 652 C C . CYS A 1 83 ? 6.671 9.905 3.670 1.00 94.75 83 CYS A C 1
ATOM 654 O O . CYS A 1 83 ? 7.245 9.595 2.626 1.00 94.75 83 CYS A O 1
ATOM 656 N N . ASN A 1 84 ? 7.227 10.750 4.542 1.00 93.44 84 ASN A N 1
ATOM 657 C CA . ASN A 1 84 ? 8.495 11.454 4.288 1.00 93.44 84 ASN A CA 1
ATOM 658 C C . ASN A 1 84 ? 9.693 10.529 3.998 1.00 93.44 84 ASN A C 1
ATOM 660 O O . ASN A 1 84 ? 10.644 10.936 3.330 1.00 93.44 84 ASN A O 1
ATOM 664 N N . ALA A 1 85 ? 9.675 9.279 4.474 1.00 93.25 85 ALA A N 1
ATOM 665 C CA . ALA A 1 85 ? 10.731 8.320 4.159 1.00 93.25 85 ALA A CA 1
ATOM 666 C C . ALA A 1 85 ? 10.703 7.895 2.679 1.00 93.25 85 ALA A C 1
ATOM 668 O O . ALA A 1 85 ? 11.767 7.748 2.075 1.00 93.25 85 ALA A O 1
ATOM 669 N N . HIS A 1 86 ? 9.515 7.747 2.080 1.00 91.75 86 HIS A N 1
ATOM 670 C CA . HIS A 1 86 ? 9.371 7.480 0.644 1.00 91.75 86 HIS A CA 1
ATOM 671 C C . HIS A 1 86 ? 9.839 8.680 -0.177 1.00 91.75 86 HIS A C 1
ATOM 673 O O . HIS A 1 86 ? 10.686 8.530 -1.060 1.00 91.75 86 HIS A O 1
ATOM 679 N N . THR A 1 87 ? 9.412 9.880 0.216 1.00 90.50 87 THR A N 1
ATOM 680 C CA . THR A 1 87 ? 9.886 11.147 -0.349 1.00 90.50 87 THR A CA 1
ATOM 681 C C . THR A 1 87 ? 11.413 11.238 -0.356 1.00 90.50 87 THR A C 1
ATOM 683 O O . THR A 1 87 ? 12.023 11.500 -1.394 1.00 90.50 87 THR A O 1
ATOM 686 N N . ARG A 1 88 ? 12.067 10.949 0.779 1.00 90.69 88 ARG A N 1
ATOM 687 C CA . ARG A 1 88 ? 13.532 10.988 0.886 1.00 90.69 88 ARG A CA 1
ATOM 688 C C . ARG A 1 88 ? 14.212 10.031 -0.092 1.00 90.69 88 ARG A C 1
ATOM 690 O O . ARG A 1 88 ? 15.209 10.421 -0.687 1.00 90.69 88 ARG A O 1
ATOM 697 N N . ARG A 1 89 ? 13.695 8.812 -0.293 1.00 88.44 89 ARG A N 1
ATOM 698 C CA . ARG A 1 89 ? 14.283 7.837 -1.238 1.00 88.44 89 ARG A CA 1
ATOM 699 C C . ARG A 1 89 ? 14.303 8.358 -2.677 1.00 88.44 89 ARG A C 1
ATOM 701 O O . ARG A 1 89 ? 15.250 8.068 -3.398 1.00 88.44 89 ARG A O 1
ATOM 708 N N . LYS A 1 90 ? 13.286 9.130 -3.076 1.00 85.31 90 LYS A N 1
ATOM 709 C CA . LYS A 1 90 ? 13.203 9.751 -4.408 1.00 85.31 90 LYS A CA 1
ATOM 710 C C . LYS A 1 90 ? 14.076 11.011 -4.511 1.00 85.31 90 LYS A C 1
ATOM 712 O O . LYS A 1 90 ? 14.739 11.218 -5.524 1.00 85.31 90 LYS A O 1
ATOM 717 N N . LEU A 1 91 ? 14.116 11.834 -3.460 1.00 86.56 91 LEU A N 1
ATOM 718 C CA . LEU A 1 91 ? 14.847 13.109 -3.457 1.00 86.56 91 LEU A CA 1
ATOM 719 C C . LEU A 1 91 ? 16.351 12.973 -3.184 1.00 86.56 91 LEU A C 1
ATOM 721 O O . LEU A 1 91 ? 17.134 13.776 -3.684 1.00 86.56 91 LEU A O 1
ATOM 725 N N . GLU A 1 92 ? 16.786 11.979 -2.410 1.00 89.44 92 GLU A N 1
ATOM 726 C CA . GLU A 1 92 ? 18.197 11.809 -2.047 1.00 89.44 92 GLU A CA 1
ATOM 727 C C . GLU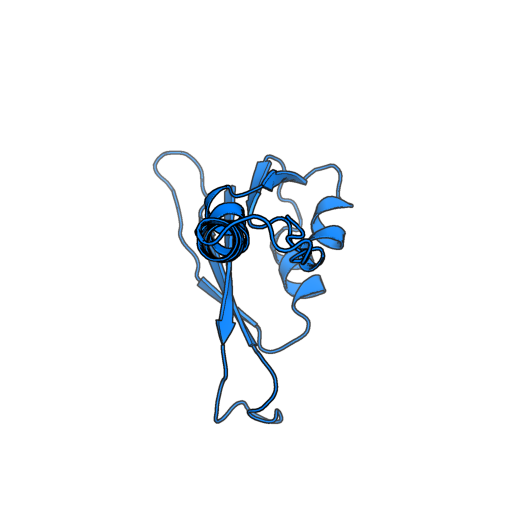 A 1 92 ? 19.115 11.598 -3.268 1.00 89.44 92 GLU A C 1
ATOM 729 O O . GLU A 1 92 ? 20.144 12.275 -3.337 1.00 89.44 92 GLU A O 1
ATOM 734 N N . PRO A 1 93 ? 18.7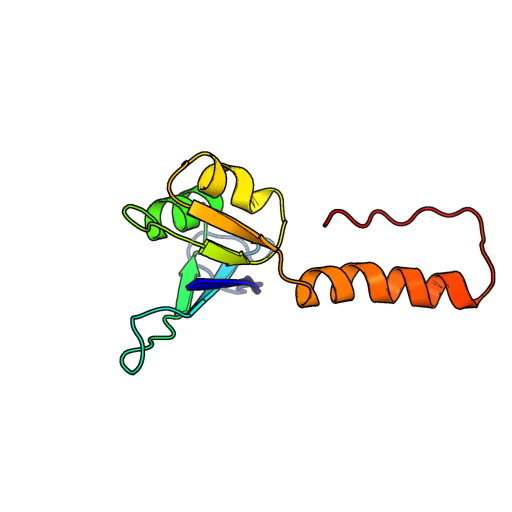80 10.750 -4.262 1.00 86.50 93 PRO A N 1
ATOM 735 C CA . PRO A 1 93 ? 19.571 10.635 -5.487 1.00 86.50 93 PRO A CA 1
ATOM 736 C C . PRO A 1 93 ? 19.679 11.956 -6.259 1.00 86.50 93 PRO A C 1
ATOM 738 O O . PRO A 1 93 ? 20.752 12.282 -6.763 1.00 86.50 93 PRO A O 1
ATOM 741 N N . ILE A 1 94 ? 18.596 12.740 -6.305 1.00 85.31 94 ILE A N 1
ATOM 742 C CA . ILE A 1 94 ? 18.570 14.055 -6.964 1.00 85.31 94 ILE A CA 1
ATOM 743 C C . ILE A 1 94 ? 19.497 15.026 -6.232 1.00 85.31 94 ILE A C 1
ATOM 745 O O . ILE A 1 94 ? 20.340 15.670 -6.854 1.00 85.31 94 ILE A O 1
ATOM 749 N N . ALA A 1 95 ? 19.388 15.087 -4.903 1.00 85.06 95 ALA A N 1
ATOM 750 C CA . ALA A 1 95 ? 20.240 15.929 -4.075 1.00 85.06 95 ALA A CA 1
ATOM 751 C C . ALA A 1 95 ? 21.724 15.564 -4.236 1.00 85.06 95 ALA A C 1
ATOM 753 O O . ALA A 1 95 ? 22.560 16.453 -4.378 1.00 85.06 95 ALA A O 1
ATOM 754 N N . ARG A 1 96 ? 22.058 14.267 -4.280 1.00 84.19 96 ARG A N 1
ATOM 755 C CA . ARG A 1 96 ? 23.431 13.789 -4.518 1.00 84.19 96 ARG A CA 1
ATOM 756 C C . ARG A 1 96 ? 23.943 14.155 -5.909 1.00 84.19 96 ARG A C 1
ATOM 758 O O . ARG A 1 96 ? 25.083 14.586 -6.031 1.00 84.19 96 ARG A O 1
ATOM 765 N N . ALA A 1 97 ? 23.113 14.038 -6.944 1.00 82.25 97 ALA A N 1
ATOM 766 C CA . ALA A 1 97 ? 23.488 14.436 -8.300 1.00 82.25 97 ALA A CA 1
ATOM 767 C C . AL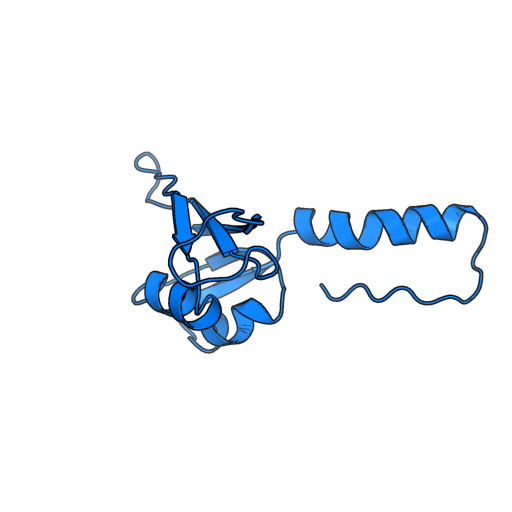A A 1 97 ? 23.742 15.952 -8.421 1.00 82.25 97 ALA A C 1
ATOM 769 O O . ALA A 1 97 ? 24.611 16.374 -9.180 1.00 82.25 97 ALA A O 1
ATOM 770 N N . ALA A 1 98 ? 23.023 16.771 -7.647 1.00 77.69 98 ALA A N 1
ATOM 771 C CA . ALA A 1 98 ? 23.163 18.227 -7.651 1.00 77.69 98 ALA A CA 1
ATOM 772 C C . ALA A 1 98 ? 24.418 18.747 -6.918 1.00 77.69 98 ALA A C 1
ATOM 774 O O . ALA A 1 98 ? 24.811 19.894 -7.126 1.00 77.69 98 ALA A O 1
ATOM 775 N N . GLN A 1 99 ? 25.080 17.928 -6.089 1.00 70.12 99 GLN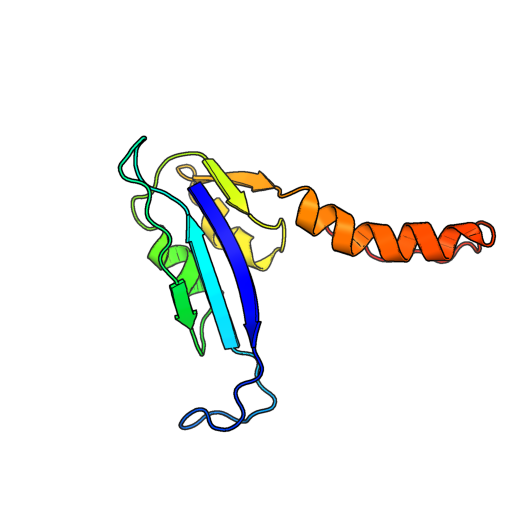 A N 1
ATOM 776 C CA . GLN A 1 99 ? 26.289 18.326 -5.346 1.00 70.12 99 GLN A CA 1
ATOM 777 C C . GLN A 1 99 ? 27.508 18.607 -6.248 1.00 70.12 99 GLN A C 1
ATOM 779 O O . GLN A 1 99 ? 28.459 19.235 -5.793 1.00 70.12 99 GLN A O 1
ATOM 784 N N . GLY A 1 100 ? 27.475 18.212 -7.527 1.00 63.62 100 GLY A N 1
ATOM 785 C CA . GLY A 1 100 ? 28.478 18.580 -8.538 1.00 63.62 100 GLY A CA 1
ATOM 786 C C . GLY A 1 100 ? 28.255 19.947 -9.206 1.00 63.62 100 GLY A C 1
ATOM 787 O O . GLY A 1 100 ? 28.935 20.258 -10.180 1.00 63.62 100 GLY A O 1
ATOM 788 N N . GLY A 1 101 ? 27.298 20.745 -8.718 1.00 58.03 101 GLY A N 1
ATOM 789 C CA . GLY A 1 101 ? 26.817 21.964 -9.368 1.00 58.03 101 GLY A CA 1
ATOM 790 C C . GLY A 1 101 ? 25.506 21.724 -10.122 1.00 58.03 101 GLY A C 1
ATOM 791 O O . GLY A 1 101 ? 25.243 20.637 -10.637 1.00 58.03 101 GLY A O 1
ATOM 792 N N . TRP A 1 102 ? 24.646 22.743 -10.171 1.00 60.16 102 TRP A N 1
ATOM 793 C CA . TRP A 1 102 ? 23.379 22.673 -10.900 1.00 60.16 102 TRP A CA 1
ATOM 794 C C . TRP A 1 102 ? 23.652 22.573 -12.408 1.00 60.16 102 TRP A C 1
ATOM 796 O O . TRP A 1 102 ? 24.141 23.515 -13.021 1.00 60.16 102 TRP A O 1
ATOM 806 N N . THR A 1 103 ? 23.344 21.422 -13.012 1.00 61.12 103 THR A N 1
ATOM 807 C CA . THR A 1 103 ? 23.582 21.156 -14.446 1.00 61.12 103 THR A CA 1
ATOM 808 C C . THR A 1 103 ? 22.365 21.441 -15.333 1.00 61.12 103 THR A C 1
ATOM 810 O O . THR A 1 103 ? 22.363 21.080 -16.507 1.00 61.12 103 THR A O 1
ATOM 813 N N . GLY A 1 104 ? 21.294 22.029 -14.786 1.00 56.12 104 GLY A N 1
ATOM 814 C CA . GLY A 1 104 ? 20.038 22.265 -15.510 1.00 56.12 104 GLY A CA 1
ATOM 815 C C . GLY A 1 104 ? 19.214 21.008 -15.819 1.00 56.12 104 GLY A C 1
ATOM 816 O O . GLY A 1 104 ? 18.138 2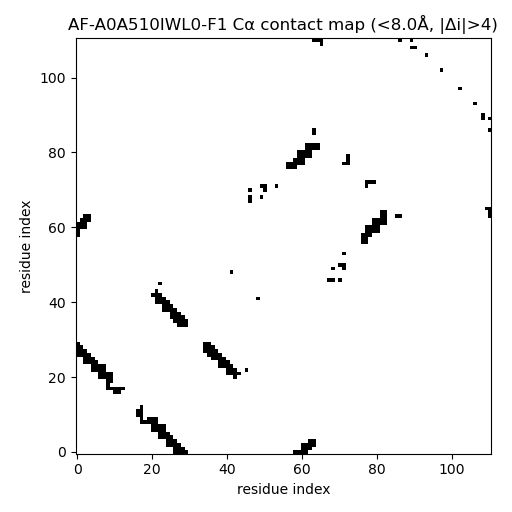1.114 -16.400 1.00 56.12 104 GLY A O 1
ATOM 817 N N . LYS A 1 105 ? 19.677 19.815 -15.422 1.00 55.94 105 LYS A N 1
ATOM 818 C CA . LYS A 1 105 ? 18.932 18.562 -15.592 1.00 55.94 105 LYS A CA 1
ATOM 819 C C . LYS A 1 105 ? 17.884 18.418 -14.492 1.00 55.94 105 LYS A C 1
ATOM 821 O O . LYS A 1 105 ? 18.220 18.348 -13.311 1.00 55.94 105 LYS A O 1
ATOM 826 N N . THR A 1 106 ? 16.618 18.350 -14.884 1.00 56.81 106 THR A N 1
ATOM 827 C CA . THR A 1 106 ? 15.503 18.063 -13.984 1.00 56.81 106 THR A CA 1
ATOM 828 C C . THR A 1 106 ? 15.383 16.552 -13.777 1.00 56.81 106 THR A C 1
ATOM 830 O O . THR A 1 106 ? 15.334 15.775 -14.728 1.00 56.81 106 THR A O 1
ATOM 833 N N . GLY A 1 107 ? 15.375 16.116 -12.518 1.00 57.59 107 GLY A N 1
ATOM 834 C CA . GLY A 1 107 ? 14.928 14.776 -12.145 1.00 57.59 107 GLY A CA 1
ATOM 835 C C . GLY A 1 107 ? 13.448 14.834 -11.783 1.00 57.59 107 GLY A C 1
ATOM 836 O O . GLY A 1 107 ? 13.044 15.724 -11.037 1.00 57.59 107 GLY A O 1
ATOM 837 N N . ASN A 1 108 ? 12.640 13.903 -12.288 1.00 56.31 108 ASN A N 1
ATOM 838 C CA . ASN A 1 108 ? 11.251 13.786 -11.851 1.00 56.31 108 ASN A CA 1
ATOM 839 C C . ASN A 1 108 ? 11.216 13.155 -10.455 1.00 56.31 108 ASN A C 1
ATOM 841 O O . ASN A 1 108 ? 11.413 11.950 -10.309 1.00 56.31 108 ASN A O 1
ATOM 845 N N . ALA A 1 109 ? 10.950 13.967 -9.433 1.00 53.97 109 ALA A N 1
ATOM 846 C CA . ALA A 1 109 ? 10.456 13.492 -8.148 1.00 53.97 109 ALA A CA 1
ATOM 847 C C . ALA A 1 109 ? 8.964 13.801 -8.085 1.00 53.97 109 ALA A C 1
ATOM 849 O O . ALA A 1 109 ? 8.568 14.928 -7.806 1.00 53.97 109 ALA A O 1
ATOM 850 N N . VAL A 1 110 ? 8.146 12.798 -8.382 1.00 52.44 110 VAL A N 1
ATOM 851 C CA . VAL A 1 110 ? 6.728 12.841 -8.026 1.00 52.44 110 VAL A CA 1
ATOM 852 C C . VAL A 1 110 ? 6.651 12.299 -6.608 1.00 52.44 110 VAL A C 1
ATOM 854 O O . VAL A 1 110 ? 7.118 11.178 -6.369 1.00 52.44 110 VAL A O 1
ATOM 857 N N . LEU A 1 111 ? 6.184 13.141 -5.682 1.00 49.38 111 LEU A N 1
ATOM 858 C CA . LEU A 1 111 ? 5.872 12.733 -4.315 1.00 49.38 111 LEU A CA 1
ATOM 859 C C . LEU A 1 111 ? 4.819 11.643 -4.409 1.00 49.38 111 LEU A C 1
ATOM 861 O O . LEU A 1 111 ? 3.751 11.952 -4.968 1.00 49.38 111 LEU A O 1
#